Protein AF-A0A2P2Q977-F1 (afdb_monomer_lite)

pLDDT: mean 71.98, std 20.74, range [37.94, 98.62]

Radius of gyration: 42.26 Å; chains: 1; bounding box: 60×45×125 Å

Structure (mmCIF, N/CA/C/O backbone):
data_AF-A0A2P2Q977-F1
#
_entry.id   AF-A0A2P2Q977-F1
#
loop_
_atom_site.group_PDB
_atom_site.id
_atom_site.type_symbol
_atom_site.label_atom_id
_atom_site.label_alt_id
_atom_site.label_comp_id
_atom_site.label_asym_id
_atom_site.label_entity_id
_atom_site.label_seq_id
_atom_site.pdbx_PDB_ins_code
_atom_site.Cartn_x
_atom_site.Cartn_y
_atom_site.Cartn_z
_atom_site.occupancy
_atom_site.B_iso_or_equiv
_atom_site.auth_seq_id
_atom_site.auth_comp_id
_atom_site.auth_asym_id
_atom_site.auth_atom_id
_atom_site.pdbx_PDB_model_num
ATOM 1 N N . MET A 1 1 ? 6.471 -32.730 -102.019 1.00 39.75 1 MET A N 1
ATOM 2 C CA . MET A 1 1 ? 6.966 -31.495 -102.654 1.00 39.75 1 MET A CA 1
ATOM 3 C C . MET A 1 1 ? 7.215 -30.476 -101.560 1.00 39.75 1 MET A C 1
ATOM 5 O O . MET A 1 1 ? 6.355 -30.343 -100.705 1.00 39.75 1 MET A O 1
ATOM 9 N N . GLU A 1 2 ? 8.426 -29.914 -101.576 1.00 37.94 2 GLU A N 1
ATOM 10 C CA . GLU A 1 2 ? 8.873 -28.590 -101.094 1.00 37.94 2 GLU A CA 1
ATOM 11 C C . GLU A 1 2 ? 8.307 -28.033 -99.770 1.00 37.94 2 GLU A C 1
ATOM 13 O O . GLU A 1 2 ? 7.111 -27.870 -99.590 1.00 37.94 2 GLU A O 1
ATOM 18 N N . ALA A 1 3 ? 9.118 -27.839 -98.728 1.00 40.88 3 ALA A N 1
ATOM 19 C CA . ALA A 1 3 ? 10.204 -26.858 -98.565 1.00 40.88 3 ALA A CA 1
ATOM 20 C C . ALA A 1 3 ? 9.722 -25.442 -98.169 1.00 40.88 3 ALA A C 1
ATOM 22 O O . ALA A 1 3 ? 9.185 -24.700 -98.975 1.00 40.88 3 ALA A O 1
ATOM 23 N N . GLN A 1 4 ? 10.085 -25.087 -96.927 1.00 49.72 4 GLN A N 1
ATOM 24 C CA . GLN A 1 4 ? 10.624 -23.794 -96.474 1.00 49.72 4 GLN A CA 1
ATOM 25 C C . GLN A 1 4 ? 9.735 -22.533 -96.469 1.00 49.72 4 GLN A C 1
ATOM 27 O O . GLN A 1 4 ? 9.279 -22.070 -97.505 1.00 49.72 4 GLN A O 1
ATOM 32 N N . ARG A 1 5 ? 9.699 -21.864 -95.300 1.00 39.19 5 ARG A N 1
ATOM 33 C CA . ARG A 1 5 ? 10.197 -20.483 -95.026 1.00 39.19 5 ARG A CA 1
ATOM 34 C C . ARG A 1 5 ? 9.455 -19.905 -93.809 1.00 39.19 5 ARG A C 1
ATOM 36 O O . ARG A 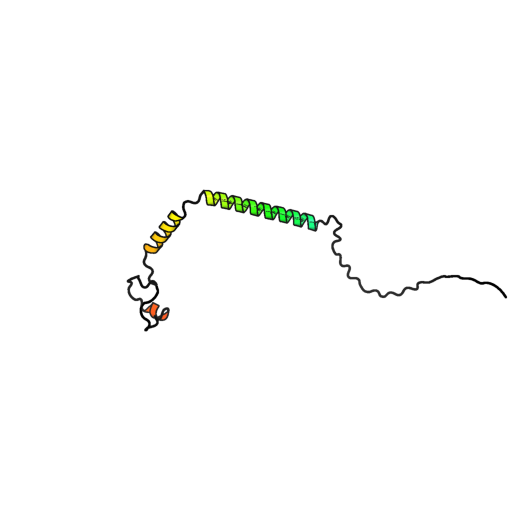1 5 ? 8.244 -19.774 -93.823 1.00 39.19 5 ARG A O 1
ATOM 43 N N . SER A 1 6 ? 10.113 -19.770 -92.657 1.00 40.31 6 SER A N 1
ATOM 44 C CA . SER A 1 6 ? 10.854 -18.575 -92.196 1.00 40.31 6 SER A CA 1
ATOM 45 C C . SER A 1 6 ? 10.044 -17.766 -91.166 1.00 40.31 6 SER A C 1
ATOM 47 O O . SER A 1 6 ? 9.015 -17.189 -91.490 1.00 40.31 6 SER A O 1
ATOM 49 N N . LEU A 1 7 ? 10.550 -17.696 -89.927 1.00 56.50 7 LEU A N 1
ATOM 50 C CA . LEU A 1 7 ? 10.245 -16.633 -88.949 1.00 56.50 7 LEU A CA 1
ATOM 51 C C . LEU A 1 7 ? 10.876 -15.308 -89.456 1.00 56.50 7 LEU A C 1
ATOM 53 O O . LEU A 1 7 ? 11.872 -15.390 -90.182 1.00 56.50 7 LEU A O 1
ATOM 57 N N . PRO A 1 8 ? 10.382 -14.100 -89.094 1.00 46.09 8 PRO A N 1
ATOM 58 C CA . PRO A 1 8 ? 10.817 -13.525 -87.818 1.00 46.09 8 PRO A CA 1
ATOM 59 C C . PRO A 1 8 ? 9.816 -12.601 -87.087 1.00 46.09 8 PRO A C 1
ATOM 61 O O . PRO A 1 8 ? 9.054 -11.827 -87.657 1.00 46.09 8 PRO A O 1
ATOM 64 N N . SER A 1 9 ? 9.945 -12.653 -85.762 1.00 49.88 9 SER A N 1
ATOM 65 C CA . SER A 1 9 ? 9.686 -11.585 -84.791 1.00 49.88 9 SER A CA 1
ATOM 66 C C . SER A 1 9 ? 10.151 -10.206 -85.275 1.00 49.88 9 SER A C 1
ATOM 68 O O . SER A 1 9 ? 11.233 -10.121 -85.854 1.00 49.88 9 SER A O 1
ATOM 70 N N . THR A 1 10 ? 9.415 -9.130 -84.945 1.00 42.06 10 THR A N 1
ATOM 71 C CA . THR A 1 10 ? 9.983 -7.911 -84.318 1.00 42.06 10 THR A CA 1
ATOM 72 C C . THR A 1 10 ? 8.958 -6.778 -84.153 1.00 42.06 10 THR A C 1
ATOM 74 O O . THR A 1 10 ? 8.387 -6.312 -85.132 1.00 42.06 10 THR A O 1
ATOM 77 N N . ARG A 1 11 ? 8.921 -6.231 -82.919 1.00 45.28 11 ARG A N 1
ATOM 78 C CA . ARG A 1 11 ? 8.491 -4.868 -82.509 1.00 45.28 11 ARG A CA 1
ATOM 79 C C . ARG A 1 11 ? 7.002 -4.534 -82.705 1.00 45.28 11 ARG A C 1
ATOM 81 O O . ARG A 1 11 ? 6.419 -4.805 -83.730 1.00 45.28 11 ARG A O 1
ATOM 88 N N . ARG A 1 12 ? 6.340 -3.799 -81.814 1.00 44.66 12 ARG A N 1
ATOM 89 C CA . ARG A 1 12 ? 6.826 -2.730 -80.939 1.00 44.66 12 ARG A CA 1
ATOM 90 C C . ARG A 1 12 ? 5.784 -2.520 -79.841 1.00 44.66 12 ARG A C 1
ATOM 92 O O . ARG A 1 12 ? 4.613 -2.323 -80.140 1.00 44.66 12 ARG A O 1
ATOM 99 N N . ASN A 1 13 ? 6.236 -2.510 -78.594 1.00 43.81 13 ASN A N 1
ATOM 100 C CA . ASN A 1 13 ? 5.490 -1.949 -77.475 1.00 43.81 13 ASN A CA 1
ATOM 101 C C . ASN A 1 13 ? 5.141 -0.486 -77.799 1.00 43.81 13 ASN A C 1
ATOM 103 O O . ASN A 1 13 ? 6.051 0.311 -78.035 1.00 43.81 13 ASN A O 1
ATOM 107 N N . SER A 1 14 ? 3.854 -0.135 -77.799 1.00 38.75 14 SER A N 1
ATOM 108 C CA . SER A 1 14 ? 3.387 1.251 -77.896 1.00 38.75 14 SER A CA 1
ATOM 109 C C . SER A 1 14 ? 2.454 1.570 -76.729 1.00 38.75 14 SER A C 1
ATOM 111 O O . SER A 1 14 ? 1.237 1.593 -76.853 1.00 38.75 14 SER A O 1
ATOM 113 N N . ARG A 1 15 ? 3.099 1.768 -75.576 1.00 53.06 15 ARG A N 1
ATOM 114 C CA . ARG A 1 15 ? 2.814 2.760 -74.528 1.00 53.06 15 ARG A CA 1
ATOM 115 C C . ARG A 1 15 ? 1.576 3.642 -74.761 1.00 53.06 15 ARG A C 1
ATOM 117 O O . ARG A 1 15 ? 1.640 4.484 -75.651 1.00 53.06 15 ARG A O 1
ATOM 124 N N . ARG A 1 16 ? 0.566 3.521 -73.886 1.00 47.38 16 ARG A N 1
ATOM 125 C CA . ARG A 1 16 ? -0.223 4.602 -73.237 1.00 47.38 16 ARG A CA 1
ATOM 126 C C . ARG A 1 16 ? -0.766 4.010 -71.926 1.00 47.38 16 ARG A C 1
ATOM 128 O O . ARG A 1 16 ? -1.512 3.050 -71.969 1.00 47.38 16 ARG A O 1
ATOM 135 N N . GLU A 1 17 ? -0.093 4.227 -70.799 1.00 50.66 17 GLU A N 1
ATOM 136 C CA . GLU A 1 17 ? -0.361 5.334 -69.862 1.00 50.66 17 GLU A CA 1
ATOM 137 C C . GLU A 1 17 ? -1.737 5.251 -69.179 1.00 50.66 17 GLU A C 1
ATOM 139 O O . GLU A 1 17 ? -2.507 6.200 -69.223 1.00 50.66 17 GLU A O 1
ATOM 144 N N . ASP A 1 18 ? -2.000 4.153 -68.463 1.00 42.34 18 ASP A N 1
ATOM 145 C CA . ASP A 1 18 ? -2.902 4.193 -67.306 1.00 42.34 18 ASP A CA 1
ATOM 146 C C . ASP A 1 18 ? -2.085 4.591 -66.075 1.00 42.34 18 ASP A C 1
ATOM 148 O O . ASP A 1 18 ? -1.515 3.781 -65.341 1.00 42.34 18 ASP A O 1
ATOM 152 N N . GLN A 1 19 ? -1.951 5.903 -65.918 1.00 45.91 19 GLN A N 1
ATOM 153 C CA . GLN A 1 19 ? -1.270 6.542 -64.806 1.00 45.91 19 GLN A CA 1
ATOM 154 C C . GLN A 1 19 ? -2.238 6.609 -63.615 1.00 45.91 19 GLN A C 1
ATOM 156 O O . GLN A 1 19 ? -2.891 7.617 -63.368 1.00 45.91 19 GLN A O 1
ATOM 161 N N . VAL A 1 20 ? -2.349 5.507 -62.870 1.00 50.03 20 VAL A N 1
ATOM 162 C CA . VAL A 1 20 ? -2.928 5.527 -61.519 1.00 50.03 20 VAL A CA 1
ATOM 163 C C . VAL A 1 20 ? -1.905 6.217 -60.613 1.00 50.03 20 VAL A C 1
ATOM 165 O O . VAL A 1 20 ? -0.741 5.801 -60.627 1.00 50.03 20 VAL A O 1
ATOM 168 N N . PRO A 1 21 ? -2.259 7.245 -59.818 1.00 43.06 21 PRO A N 1
ATOM 169 C CA . PRO A 1 21 ? -1.313 7.803 -58.875 1.00 43.06 21 PRO A CA 1
ATOM 170 C C . PRO A 1 21 ? -1.117 6.749 -57.791 1.00 43.06 21 PRO A C 1
ATOM 172 O O . PRO A 1 21 ? -1.917 6.616 -56.862 1.00 43.06 21 PRO A O 1
ATOM 175 N N . ALA A 1 22 ? -0.046 5.967 -57.915 1.00 44.50 22 ALA A N 1
ATOM 176 C CA . ALA A 1 22 ? 0.516 5.268 -56.784 1.00 44.50 22 ALA A CA 1
ATOM 177 C C . ALA A 1 22 ? 0.834 6.362 -55.767 1.00 44.50 22 ALA A C 1
ATOM 179 O O . ALA A 1 22 ? 1.828 7.076 -55.907 1.00 44.50 22 ALA A O 1
ATOM 180 N N . ARG A 1 23 ? -0.053 6.538 -54.774 1.00 44.09 23 ARG A N 1
ATOM 181 C CA . ARG A 1 23 ? 0.293 7.208 -53.523 1.00 44.09 23 ARG A CA 1
ATOM 182 C C . ARG A 1 23 ? 1.633 6.605 -53.162 1.00 44.09 23 ARG A C 1
ATOM 184 O O . ARG A 1 23 ? 1.711 5.403 -52.904 1.00 44.09 23 ARG A O 1
ATOM 191 N N . SER A 1 24 ? 2.677 7.419 -53.231 1.00 54.47 24 SER A N 1
ATOM 192 C CA . SER A 1 24 ? 3.972 7.115 -52.664 1.00 54.47 24 SER A CA 1
ATOM 193 C C . SER A 1 24 ? 3.728 6.971 -51.172 1.00 54.47 24 SER A C 1
ATOM 195 O O . SER A 1 24 ? 3.890 7.908 -50.395 1.00 54.47 24 SER A O 1
ATOM 197 N N . ALA A 1 25 ? 3.238 5.802 -50.776 1.00 53.44 25 ALA A N 1
ATOM 198 C CA . ALA A 1 25 ? 3.314 5.349 -49.424 1.00 53.44 25 ALA A CA 1
ATOM 199 C C . ALA A 1 25 ? 4.807 5.145 -49.213 1.00 53.44 25 ALA A C 1
ATOM 201 O O . ALA A 1 25 ? 5.375 4.095 -49.511 1.00 53.44 25 ALA A O 1
ATOM 202 N N . SER A 1 26 ? 5.456 6.214 -48.763 1.00 55.69 26 SER A N 1
ATOM 203 C CA . SER A 1 26 ? 6.708 6.153 -48.040 1.00 55.69 26 SER A CA 1
ATOM 204 C C . SER A 1 26 ? 6.430 5.379 -46.754 1.00 55.69 26 SER A C 1
ATOM 206 O O . SER A 1 26 ? 6.385 5.936 -45.660 1.00 55.69 26 SER A O 1
ATOM 208 N N . PHE A 1 27 ? 6.169 4.080 -46.888 1.00 56.25 27 PHE A N 1
ATOM 209 C CA . PHE A 1 27 ? 6.366 3.157 -45.797 1.00 56.25 27 PHE A CA 1
ATOM 210 C C . PHE A 1 27 ? 7.853 3.260 -45.469 1.00 56.25 27 PHE A C 1
ATOM 212 O O . PHE A 1 27 ? 8.672 3.125 -46.388 1.00 56.25 27 PHE A O 1
ATOM 219 N N . PRO A 1 28 ? 8.236 3.564 -44.217 1.00 55.88 28 PRO A N 1
ATOM 220 C CA . PRO A 1 28 ? 9.637 3.550 -43.854 1.00 55.88 28 PRO A CA 1
ATOM 221 C C . PRO A 1 28 ? 10.151 2.154 -44.180 1.00 55.88 28 PRO A C 1
ATOM 223 O O . PRO A 1 28 ? 9.695 1.153 -43.627 1.00 55.88 28 PRO A O 1
ATOM 226 N N . ARG A 1 29 ? 11.052 2.097 -45.159 1.00 55.12 29 ARG A N 1
ATOM 227 C CA . ARG A 1 29 ? 11.684 0.877 -45.636 1.00 55.12 29 ARG A CA 1
ATOM 228 C C . ARG A 1 29 ? 12.632 0.424 -44.533 1.00 55.12 29 ARG A C 1
ATOM 230 O O . ARG A 1 29 ? 13.821 0.719 -44.562 1.00 55.12 29 ARG A O 1
ATOM 237 N N . THR A 1 30 ? 12.095 -0.230 -43.509 1.00 57.59 30 THR A N 1
ATOM 238 C CA . THR A 1 30 ? 12.906 -0.950 -42.538 1.00 57.59 30 THR A CA 1
ATOM 239 C C . THR A 1 30 ? 13.504 -2.130 -43.280 1.00 57.59 30 THR A C 1
ATOM 241 O O . THR A 1 30 ? 12.812 -3.102 -43.579 1.00 57.59 30 THR A O 1
ATOM 244 N N . GLY A 1 31 ? 14.787 -2.014 -43.625 1.00 56.12 31 GLY A N 1
ATOM 245 C CA . GLY A 1 31 ? 15.599 -3.175 -43.960 1.00 56.12 31 GLY A CA 1
ATOM 246 C C . GLY A 1 31 ? 15.594 -4.193 -42.808 1.00 56.12 31 GLY A C 1
ATOM 247 O O . GLY A 1 31 ? 15.025 -3.921 -41.747 1.00 56.12 31 GLY A O 1
ATOM 248 N N . PRO A 1 32 ? 16.253 -5.347 -42.981 1.00 57.19 32 PRO A N 1
ATOM 249 C CA . PRO A 1 32 ? 16.273 -6.436 -41.996 1.00 57.19 32 PRO A CA 1
ATOM 250 C C . PRO A 1 32 ? 16.832 -6.034 -40.617 1.00 57.19 32 PRO A C 1
ATOM 252 O O . PRO A 1 32 ? 16.730 -6.808 -39.674 1.00 57.19 32 PRO A O 1
ATOM 255 N N . ASP A 1 33 ? 17.352 -4.810 -40.485 1.00 57.56 33 ASP A N 1
ATOM 256 C CA . ASP A 1 33 ? 17.854 -4.210 -39.251 1.00 57.56 33 ASP A CA 1
ATOM 257 C C . ASP A 1 33 ? 17.089 -2.912 -38.896 1.00 57.56 33 ASP A C 1
ATOM 259 O O . ASP A 1 33 ? 17.638 -1.826 -38.691 1.00 57.56 33 ASP A O 1
ATOM 263 N N . GLY A 1 34 ? 15.757 -3.002 -38.927 1.00 58.78 34 GLY A N 1
ATOM 264 C CA . GLY A 1 34 ? 14.847 -1.882 -38.717 1.00 58.78 34 GLY A CA 1
ATOM 265 C C . GLY A 1 34 ? 15.050 -1.203 -37.361 1.00 58.78 34 GLY A C 1
ATOM 266 O O . GLY A 1 34 ? 14.809 -1.796 -36.310 1.00 58.78 34 GLY A O 1
ATOM 267 N N . PHE A 1 35 ? 15.398 0.086 -37.390 1.00 60.69 35 PHE A N 1
ATOM 268 C CA . PHE A 1 35 ? 15.529 0.974 -36.226 1.00 60.69 35 PHE A CA 1
ATOM 269 C C . PHE A 1 35 ? 14.361 0.830 -35.226 1.00 60.69 35 PHE A C 1
ATOM 271 O O . PHE A 1 35 ? 14.580 0.835 -34.017 1.00 60.69 35 PHE A O 1
ATOM 278 N N . LEU A 1 36 ? 13.135 0.612 -35.719 1.00 62.22 36 LEU A N 1
ATOM 279 C CA . LEU A 1 36 ? 11.928 0.412 -34.909 1.00 62.22 36 LEU A CA 1
ATOM 280 C C . LEU A 1 36 ? 11.983 -0.848 -34.023 1.00 62.22 36 LEU A C 1
ATOM 282 O O . LEU A 1 36 ? 11.448 -0.834 -32.920 1.00 62.22 36 LEU A O 1
ATOM 286 N N . GLY A 1 37 ? 12.650 -1.923 -34.454 1.00 76.75 37 GLY A N 1
ATOM 287 C CA . GLY A 1 37 ? 12.821 -3.140 -33.650 1.00 76.75 37 GLY A CA 1
ATOM 288 C C . GLY A 1 37 ? 13.773 -2.928 -32.473 1.00 76.75 37 GLY A C 1
ATOM 289 O O . GLY A 1 37 ? 13.458 -3.307 -31.345 1.00 76.75 37 GLY A O 1
ATOM 290 N N . ARG A 1 38 ? 14.891 -2.230 -32.712 1.00 86.00 38 ARG A N 1
ATOM 291 C CA . ARG A 1 38 ? 15.887 -1.916 -31.672 1.00 86.00 38 ARG A CA 1
ATOM 292 C C . ARG A 1 38 ? 15.330 -0.985 -30.595 1.00 86.00 38 ARG A C 1
ATOM 294 O O . ARG A 1 38 ? 15.525 -1.246 -29.414 1.00 86.00 38 ARG A O 1
ATOM 301 N N . HIS A 1 39 ?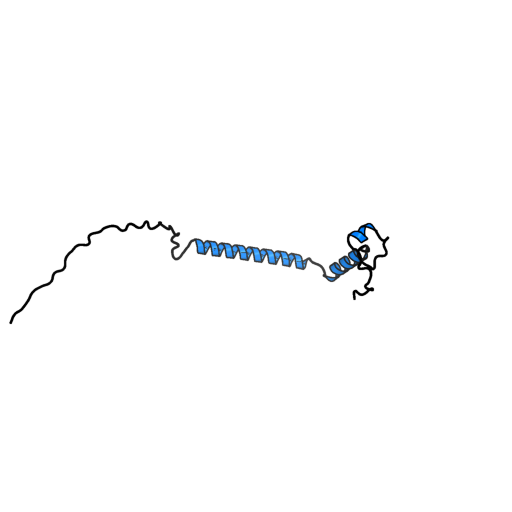 14.569 0.042 -30.981 1.00 88.25 39 HIS A N 1
ATOM 302 C CA . HIS A 1 39 ? 13.924 0.949 -30.021 1.00 88.25 39 HIS A CA 1
ATOM 303 C C . HIS A 1 39 ? 12.857 0.234 -29.188 1.00 88.25 39 HIS A C 1
ATOM 305 O O . HIS A 1 39 ? 12.778 0.446 -27.982 1.00 88.25 39 HIS A O 1
ATOM 311 N N . ARG A 1 40 ? 12.066 -0.655 -29.806 1.00 89.38 40 ARG A N 1
ATOM 312 C CA . ARG A 1 40 ? 11.085 -1.477 -29.081 1.00 89.38 40 ARG A CA 1
ATOM 313 C C . ARG A 1 40 ? 11.757 -2.399 -28.069 1.00 89.38 40 ARG A C 1
ATOM 315 O O . ARG A 1 40 ? 11.266 -2.517 -26.952 1.00 89.38 40 ARG A O 1
ATOM 322 N N . MET A 1 41 ? 12.874 -3.018 -28.444 1.00 92.94 41 MET A N 1
ATOM 323 C CA . MET A 1 41 ? 13.651 -3.863 -27.539 1.00 92.94 41 MET A CA 1
ATOM 324 C C . MET A 1 41 ? 14.249 -3.045 -26.388 1.00 92.94 41 MET A C 1
ATOM 326 O O . MET A 1 41 ? 14.091 -3.431 -25.235 1.00 92.94 41 MET A O 1
ATOM 330 N N . ALA A 1 42 ? 14.842 -1.883 -26.674 1.00 93.50 42 ALA A N 1
ATOM 331 C CA . ALA A 1 42 ? 15.358 -0.977 -25.649 1.00 93.50 42 ALA A CA 1
ATOM 332 C C . ALA A 1 42 ? 14.257 -0.512 -24.679 1.00 93.50 42 ALA A C 1
ATOM 334 O O . ALA A 1 42 ? 14.435 -0.594 -23.469 1.00 93.50 42 ALA A O 1
ATOM 335 N N . ALA A 1 43 ? 13.085 -0.119 -25.187 1.00 95.00 43 ALA A N 1
ATOM 336 C CA . ALA A 1 43 ? 11.948 0.270 -24.354 1.00 95.00 43 ALA A CA 1
ATOM 337 C C . ALA A 1 43 ? 11.433 -0.890 -23.484 1.00 95.00 43 ALA A C 1
ATOM 339 O O . ALA A 1 43 ? 11.074 -0.681 -22.326 1.00 95.00 43 ALA A O 1
ATOM 340 N N . ALA A 1 44 ? 11.416 -2.117 -24.016 1.00 95.69 44 ALA A N 1
ATOM 341 C CA . ALA A 1 44 ? 11.062 -3.303 -23.243 1.00 95.69 44 ALA A CA 1
ATOM 342 C C . ALA A 1 44 ? 12.075 -3.567 -22.118 1.00 95.69 44 ALA A C 1
ATOM 344 O O . ALA A 1 44 ? 11.666 -3.834 -20.991 1.00 95.69 44 ALA A O 1
ATOM 345 N N . ILE A 1 45 ? 13.374 -3.424 -22.399 1.00 96.56 45 ILE A N 1
ATOM 346 C CA . ILE A 1 45 ? 14.440 -3.542 -21.395 1.00 96.56 45 ILE A CA 1
ATOM 347 C C . ILE A 1 45 ? 14.261 -2.485 -20.303 1.00 96.56 45 ILE A C 1
ATOM 349 O O . ILE A 1 45 ? 14.205 -2.841 -19.130 1.00 96.56 45 ILE A O 1
ATOM 353 N N . THR A 1 46 ? 14.095 -1.210 -20.664 1.00 97.75 46 THR A N 1
ATOM 354 C CA . THR A 1 46 ? 13.890 -0.126 -19.689 1.00 97.75 46 THR A CA 1
ATOM 355 C C . THR A 1 46 ? 12.639 -0.351 -18.843 1.00 97.75 46 THR A C 1
ATOM 357 O O . THR A 1 46 ? 12.670 -0.158 -17.629 1.00 97.75 46 THR A O 1
ATOM 360 N N . ARG A 1 47 ? 11.541 -0.816 -19.452 1.00 97.81 47 ARG A N 1
ATOM 361 C CA . ARG A 1 47 ? 10.326 -1.180 -18.715 1.00 97.81 47 ARG A CA 1
ATOM 362 C C . ARG A 1 47 ? 10.604 -2.286 -17.698 1.00 97.81 47 ARG A C 1
ATOM 364 O O . ARG A 1 47 ? 10.177 -2.161 -16.556 1.00 97.81 47 ARG A O 1
ATOM 371 N N . LEU A 1 48 ? 11.285 -3.357 -18.103 1.00 98.50 48 LEU A N 1
ATOM 372 C CA . LEU A 1 48 ? 11.605 -4.470 -17.208 1.00 98.50 48 LEU A CA 1
ATOM 373 C C . LEU A 1 48 ? 12.538 -4.029 -16.078 1.00 98.50 48 LEU A C 1
ATOM 375 O O . LEU A 1 48 ? 12.293 -4.375 -14.930 1.00 98.50 48 LEU A O 1
ATOM 379 N N . GLN A 1 49 ? 13.544 -3.206 -16.372 1.00 98.44 49 GLN A N 1
ATOM 380 C CA . GLN A 1 49 ? 14.420 -2.616 -15.357 1.00 98.44 49 GLN A CA 1
ATOM 381 C C . GLN A 1 49 ? 13.631 -1.774 -14.349 1.00 98.44 49 GLN A C 1
ATOM 383 O O . GLN A 1 49 ? 13.819 -1.923 -13.147 1.00 98.44 49 GLN A O 1
ATOM 388 N N . SER A 1 50 ? 12.689 -0.948 -14.812 1.00 98.44 50 SER A N 1
ATOM 389 C CA . SER A 1 50 ? 11.811 -0.193 -13.914 1.00 98.44 50 SER A CA 1
ATOM 390 C C . SER A 1 50 ? 10.949 -1.109 -13.045 1.00 98.44 50 SER A C 1
ATOM 392 O O . SER A 1 50 ? 10.776 -0.812 -11.870 1.00 98.44 50 SER A O 1
ATOM 394 N N . GLN A 1 51 ? 10.419 -2.206 -13.592 1.00 98.50 51 GLN A N 1
ATOM 395 C CA . GLN A 1 51 ? 9.644 -3.173 -12.809 1.00 98.50 51 GLN A CA 1
ATOM 396 C C . GLN A 1 51 ? 10.506 -3.875 -11.757 1.00 98.50 51 GLN A C 1
ATOM 398 O O . GLN A 1 51 ? 10.057 -4.037 -10.629 1.00 98.50 51 GLN A O 1
ATOM 403 N N . ILE A 1 52 ? 11.745 -4.240 -12.099 1.00 98.62 52 ILE A N 1
ATOM 404 C CA . ILE A 1 52 ? 12.705 -4.816 -11.149 1.00 98.62 52 ILE A CA 1
ATOM 405 C C . ILE A 1 52 ? 12.958 -3.839 -10.000 1.00 98.62 52 ILE A C 1
ATOM 407 O O . ILE A 1 52 ? 12.849 -4.232 -8.844 1.00 98.62 52 ILE A O 1
ATOM 411 N N . ASN A 1 53 ? 13.221 -2.569 -10.310 1.00 98.62 53 ASN A N 1
ATOM 412 C CA . ASN A 1 53 ? 13.482 -1.554 -9.291 1.00 98.62 53 ASN A CA 1
ATOM 413 C C . ASN A 1 53 ? 12.269 -1.330 -8.375 1.00 98.62 53 ASN A C 1
ATOM 415 O O . ASN A 1 53 ? 12.434 -1.202 -7.168 1.00 98.62 53 ASN A O 1
ATOM 419 N N . LEU A 1 54 ? 11.052 -1.305 -8.934 1.00 98.50 54 LEU A N 1
ATOM 420 C CA . LEU A 1 54 ? 9.825 -1.163 -8.143 1.00 98.50 54 LEU A CA 1
ATOM 421 C C . LEU A 1 54 ? 9.626 -2.347 -7.194 1.00 98.50 54 LEU A C 1
ATOM 423 O O . LEU A 1 54 ? 9.352 -2.141 -6.019 1.00 98.50 54 LEU A O 1
ATOM 427 N N . LEU A 1 55 ? 9.813 -3.574 -7.683 1.00 98.44 55 LEU A N 1
ATOM 428 C CA . LEU A 1 55 ? 9.679 -4.771 -6.852 1.00 98.44 55 LEU A CA 1
ATOM 429 C C . LEU A 1 55 ? 10.739 -4.831 -5.745 1.00 98.44 55 LEU A C 1
ATOM 431 O O . LEU A 1 55 ? 10.446 -5.304 -4.652 1.00 98.44 55 LEU A O 1
ATOM 435 N N . GLN A 1 56 ? 11.958 -4.359 -6.015 1.00 98.31 56 GLN A N 1
ATOM 436 C CA . GLN A 1 56 ? 13.010 -4.258 -5.001 1.00 98.31 56 GLN A CA 1
ATOM 437 C C . GLN A 1 56 ? 12.640 -3.250 -3.909 1.00 98.31 56 GLN A C 1
ATOM 439 O O . GLN A 1 56 ? 12.712 -3.586 -2.733 1.00 98.31 56 GLN A O 1
ATOM 444 N N . GLU A 1 57 ? 12.161 -2.063 -4.286 1.00 97.75 57 GLU A N 1
ATOM 445 C CA . GLU A 1 57 ? 11.690 -1.056 -3.327 1.00 97.75 57 GLU A CA 1
ATOM 446 C C . GLU A 1 57 ? 10.511 -1.573 -2.484 1.00 97.75 57 GLU A C 1
ATOM 448 O O . GLU A 1 57 ? 10.497 -1.406 -1.266 1.00 97.75 57 GLU A O 1
ATOM 453 N N . GLU A 1 58 ? 9.532 -2.243 -3.102 1.00 96.94 58 GLU A N 1
ATOM 454 C CA . GLU A 1 58 ? 8.411 -2.856 -2.376 1.00 96.94 58 GLU A CA 1
ATOM 455 C C . GLU A 1 58 ? 8.896 -3.911 -1.373 1.00 96.94 58 GLU A C 1
ATOM 457 O O . GLU A 1 58 ? 8.407 -3.963 -0.243 1.00 96.94 58 GLU A O 1
ATOM 462 N N . LEU A 1 59 ? 9.882 -4.730 -1.749 1.00 97.38 59 LEU A N 1
ATOM 463 C CA . LEU A 1 59 ? 10.452 -5.743 -0.866 1.00 97.38 59 LEU A CA 1
ATOM 464 C C . LEU A 1 59 ? 11.187 -5.110 0.327 1.00 97.38 59 LEU A C 1
ATOM 466 O O . LEU A 1 59 ? 10.961 -5.523 1.466 1.00 97.38 59 LEU A O 1
ATOM 470 N N . ASP A 1 60 ? 11.983 -4.068 0.081 1.00 97.00 60 ASP A N 1
ATOM 471 C CA . ASP A 1 60 ? 12.682 -3.303 1.120 1.00 97.00 60 ASP A CA 1
ATOM 472 C C . ASP A 1 60 ? 11.700 -2.622 2.089 1.00 97.00 60 ASP A C 1
ATOM 474 O O . ASP A 1 60 ? 11.998 -2.426 3.272 1.00 97.00 60 ASP A O 1
ATOM 478 N N . GLN A 1 61 ? 10.519 -2.226 1.608 1.00 96.00 61 GLN A N 1
ATOM 479 C CA . GLN A 1 61 ? 9.443 -1.713 2.455 1.00 96.00 61 GLN A CA 1
ATOM 480 C C . GLN A 1 61 ? 8.799 -2.828 3.278 1.00 96.00 61 GLN A C 1
ATOM 482 O O . GLN A 1 61 ? 8.617 -2.647 4.482 1.00 96.00 61 GLN A O 1
ATOM 487 N N . LEU A 1 62 ? 8.491 -3.978 2.666 1.00 93.94 62 LEU A N 1
ATOM 488 C CA . LEU A 1 62 ? 7.904 -5.134 3.351 1.00 93.94 62 LEU A CA 1
ATOM 489 C C . LEU A 1 62 ? 8.796 -5.651 4.485 1.00 93.94 62 LEU A C 1
ATOM 491 O O . LEU A 1 62 ? 8.270 -6.008 5.536 1.00 93.94 62 LEU A O 1
ATOM 495 N N . GLU A 1 63 ? 10.121 -5.641 4.317 1.00 92.62 63 GLU A N 1
ATOM 496 C CA . GLU A 1 63 ? 11.065 -6.035 5.374 1.00 92.62 63 GLU A CA 1
ATOM 497 C C . GLU A 1 63 ? 10.988 -5.113 6.603 1.00 92.62 63 GLU A C 1
ATOM 499 O O . GLU A 1 63 ? 11.165 -5.551 7.741 1.00 92.62 63 GLU A O 1
ATOM 504 N N . LYS A 1 64 ? 10.660 -3.833 6.395 1.00 92.81 64 LYS A N 1
ATOM 505 C CA . LYS A 1 64 ? 10.480 -2.848 7.472 1.00 92.81 64 LYS A CA 1
ATOM 506 C C . LYS A 1 64 ? 9.099 -2.936 8.127 1.00 92.81 64 LYS A C 1
ATOM 508 O O . LYS A 1 64 ? 8.907 -2.365 9.204 1.00 92.81 64 LYS A O 1
ATOM 513 N N . LEU A 1 65 ? 8.123 -3.596 7.498 1.00 90.12 65 LEU A N 1
ATOM 514 C CA . LEU A 1 65 ? 6.783 -3.725 8.064 1.00 90.12 65 LEU A CA 1
ATOM 515 C C . LEU A 1 65 ? 6.778 -4.714 9.235 1.00 90.12 65 LEU A C 1
ATOM 517 O O . LEU A 1 65 ? 7.342 -5.804 9.190 1.00 90.12 65 LEU A O 1
ATOM 521 N N . GLY A 1 66 ? 6.094 -4.324 10.310 1.00 88.12 66 GLY A N 1
ATOM 522 C CA . GLY A 1 66 ? 5.882 -5.184 11.470 1.00 88.12 66 GLY A CA 1
ATOM 523 C C . GLY A 1 66 ? 4.823 -6.267 11.233 1.00 88.12 66 GLY A C 1
ATOM 524 O O . GLY A 1 66 ? 4.236 -6.403 10.161 1.00 88.12 66 GLY A O 1
ATOM 525 N N . LYS A 1 67 ? 4.522 -7.028 12.290 1.00 93.19 67 LYS A N 1
ATOM 526 C CA . LYS A 1 67 ? 3.487 -8.073 12.257 1.00 93.19 67 LYS A CA 1
ATOM 527 C C . LYS A 1 67 ? 2.117 -7.483 11.914 1.00 93.19 67 LYS A C 1
ATOM 529 O O . LYS A 1 67 ? 1.677 -6.519 12.543 1.00 93.19 67 LYS A O 1
ATOM 534 N N . SER A 1 68 ? 1.391 -8.146 11.015 1.00 93.75 68 SER A N 1
ATOM 535 C CA . SER A 1 68 ? 0.011 -7.783 10.665 1.00 93.75 68 SER A CA 1
ATOM 536 C C . SER A 1 68 ? -0.935 -7.807 11.870 1.00 93.75 68 SER A C 1
ATOM 538 O O . SER A 1 68 ? -1.865 -7.004 11.926 1.00 93.75 68 SER A O 1
ATOM 540 N N . SER A 1 69 ? -0.665 -8.657 12.869 1.00 94.88 69 SER A N 1
ATOM 541 C CA . SER A 1 69 ? -1.438 -8.731 14.115 1.00 94.88 69 SER A CA 1
ATOM 542 C C . SER A 1 69 ? -1.497 -7.389 14.849 1.00 94.88 69 SER A C 1
ATOM 544 O O . SER A 1 69 ? -2.557 -7.018 15.336 1.00 94.88 69 SER A O 1
ATOM 546 N N . ILE A 1 70 ? -0.393 -6.631 14.862 1.00 93.81 70 ILE A N 1
ATOM 547 C CA . ILE A 1 70 ? -0.314 -5.320 15.525 1.00 93.81 70 ILE A CA 1
ATOM 548 C C . ILE A 1 70 ? -1.170 -4.299 14.772 1.00 93.81 70 ILE A C 1
ATOM 550 O O . ILE A 1 70 ? -1.898 -3.521 15.383 1.00 93.81 70 ILE A O 1
ATOM 554 N N . ALA A 1 71 ? -1.108 -4.300 13.437 1.00 92.81 71 ALA A N 1
ATOM 555 C CA . ALA A 1 71 ? -1.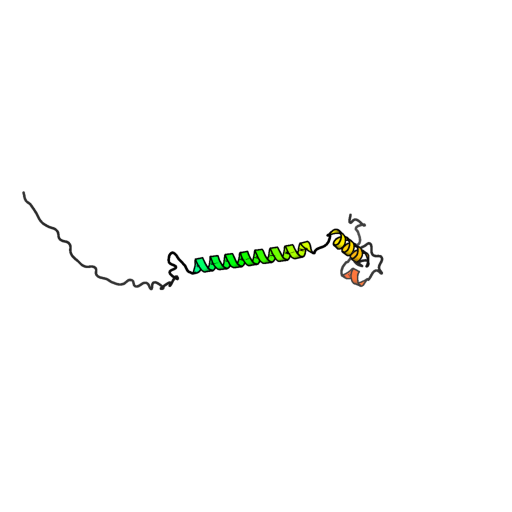946 -3.423 12.625 1.00 92.81 71 ALA A CA 1
ATOM 556 C C . ALA A 1 71 ? -3.439 -3.732 12.833 1.00 92.81 71 ALA A C 1
ATOM 558 O O . ALA A 1 71 ? -4.233 -2.813 13.016 1.00 92.81 71 ALA A O 1
ATOM 559 N N . CYS A 1 72 ? -3.806 -5.016 12.879 1.00 95.81 72 CYS A N 1
ATOM 560 C CA . CYS A 1 72 ? -5.185 -5.446 13.110 1.00 95.81 72 CYS A CA 1
ATOM 561 C C . CYS A 1 72 ? -5.679 -5.069 14.511 1.00 95.81 72 CYS A C 1
ATOM 563 O O . CYS A 1 72 ? -6.767 -4.520 14.635 1.00 95.81 72 CYS A O 1
ATOM 565 N N . GLU A 1 73 ? -4.880 -5.298 15.555 1.00 95.75 73 GLU A N 1
ATOM 566 C CA . GLU A 1 73 ? -5.232 -4.929 16.932 1.00 95.75 73 GLU A CA 1
ATOM 567 C C . GLU A 1 73 ? -5.463 -3.420 17.068 1.00 95.75 73 GLU A C 1
ATOM 569 O O . GLU A 1 73 ? -6.455 -2.990 17.659 1.00 95.75 73 GLU A O 1
ATOM 574 N N . ARG A 1 74 ? -4.597 -2.602 16.455 1.00 94.75 74 ARG A N 1
ATOM 575 C CA . ARG A 1 74 ? -4.759 -1.141 16.425 1.00 94.75 74 ARG A CA 1
ATOM 576 C C . ARG A 1 74 ? -6.032 -0.714 15.702 1.00 94.75 74 ARG A C 1
ATOM 578 O O . ARG A 1 74 ? -6.705 0.200 16.170 1.00 94.75 74 ARG A O 1
ATOM 585 N N . LEU A 1 75 ? -6.359 -1.357 14.582 1.00 95.38 75 LEU A N 1
ATOM 586 C CA . LEU A 1 75 ? -7.594 -1.085 13.845 1.00 95.38 75 LEU A CA 1
ATOM 587 C C . LEU A 1 75 ? -8.829 -1.440 14.676 1.00 95.38 75 LEU A C 1
ATOM 589 O O . LEU A 1 75 ? -9.715 -0.602 14.802 1.00 95.38 75 LEU A O 1
ATOM 593 N N . VAL A 1 76 ? -8.863 -2.627 15.287 1.00 94.88 76 VAL A N 1
ATOM 594 C CA . VAL A 1 76 ? -9.968 -3.053 16.162 1.00 94.88 76 VAL A CA 1
ATOM 595 C C . VAL A 1 76 ? -10.124 -2.083 17.330 1.00 94.88 76 VAL A C 1
ATOM 597 O O . VAL A 1 76 ? -11.199 -1.523 17.513 1.00 94.88 76 VAL A O 1
ATOM 600 N N . SER A 1 77 ? -9.029 -1.774 18.028 1.00 95.31 77 SER A N 1
ATOM 601 C CA . SER A 1 77 ? -9.026 -0.825 19.150 1.00 95.31 77 SER A CA 1
ATOM 602 C C . SER A 1 77 ? -9.536 0.559 18.736 1.00 95.31 77 SER A C 1
ATOM 604 O O . SER A 1 77 ? -10.265 1.212 19.478 1.00 95.31 77 SER A O 1
ATOM 606 N N . SER A 1 78 ? -9.171 1.018 17.534 1.00 93.88 78 SER A N 1
ATOM 607 C CA . SER A 1 78 ? -9.641 2.292 16.991 1.00 93.88 78 SER A CA 1
ATOM 608 C C . SER A 1 78 ? -11.137 2.266 16.684 1.00 93.88 78 SER A C 1
ATOM 610 O O . SER A 1 78 ? -11.828 3.229 17.007 1.00 93.88 78 SER A O 1
ATOM 612 N N . VAL A 1 79 ? -11.639 1.199 16.061 1.00 92.00 79 VAL A N 1
ATOM 613 C CA . VAL A 1 79 ? -13.059 1.062 15.698 1.00 92.00 79 VAL A CA 1
ATOM 614 C C . VAL A 1 79 ? -13.934 0.917 16.943 1.00 92.00 79 VAL A C 1
ATOM 616 O O . VAL A 1 79 ? -15.015 1.490 17.000 1.00 92.00 79 VAL A O 1
ATOM 619 N N . GLU A 1 80 ? -13.459 0.212 17.966 1.00 90.12 80 GLU A N 1
ATOM 620 C CA . GLU A 1 80 ? -14.192 0.020 19.221 1.00 90.12 80 G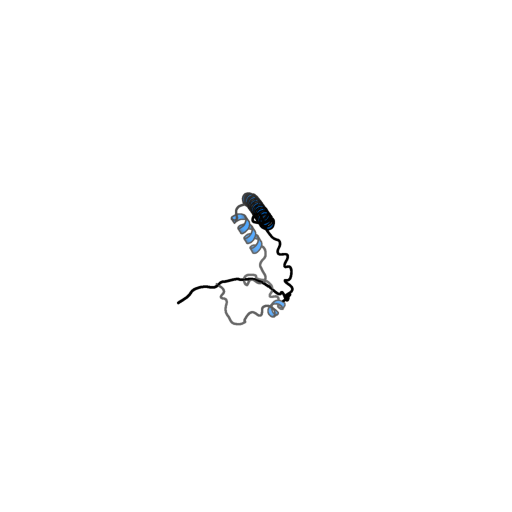LU A CA 1
ATOM 621 C C . GLU A 1 80 ? -14.189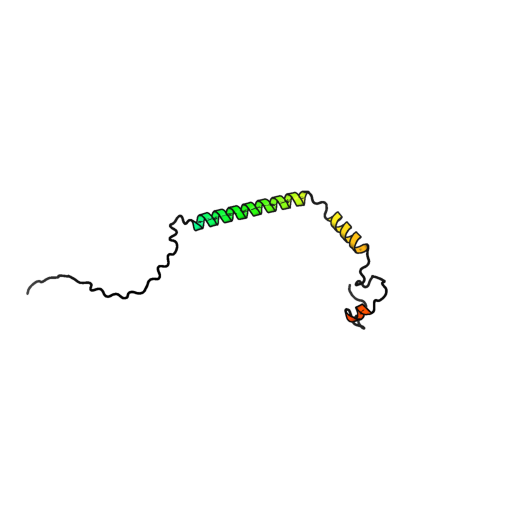 1.266 20.122 1.00 90.12 80 GLU A C 1
ATOM 623 O O . GLU A 1 80 ? -15.033 1.387 21.009 1.00 90.12 80 GLU A O 1
ATOM 628 N N . SER A 1 81 ? -13.268 2.212 19.900 1.00 90.50 81 SER A N 1
ATOM 629 C CA . SER A 1 81 ? -13.122 3.399 20.754 1.00 90.50 81 SER A CA 1
ATOM 630 C C . SER A 1 81 ? -14.295 4.383 20.673 1.00 90.50 81 SER A C 1
ATOM 632 O O . SER A 1 81 ? -14.605 5.045 21.666 1.00 90.50 81 SER A O 1
ATOM 634 N N . VAL A 1 82 ? -14.955 4.487 19.514 1.00 85.56 82 VAL A N 1
ATOM 635 C CA . VAL A 1 82 ? -16.091 5.391 19.292 1.00 85.56 82 VAL A CA 1
ATOM 636 C C . VAL A 1 82 ? -17.246 4.594 18.697 1.00 85.56 82 VAL A C 1
ATOM 638 O O . VAL A 1 82 ? -17.099 4.034 17.611 1.00 85.56 82 VAL A O 1
ATOM 641 N N . PRO A 1 83 ? -18.410 4.549 19.364 1.00 83.31 83 PRO A N 1
ATOM 642 C CA . PRO A 1 83 ? -19.532 3.776 18.865 1.00 83.31 83 PRO A CA 1
ATOM 643 C C . PRO A 1 83 ? -20.152 4.466 17.641 1.00 83.31 83 PRO A C 1
ATOM 645 O O . PRO A 1 83 ? -20.481 5.653 17.675 1.00 83.31 83 PRO A O 1
ATOM 648 N N . ASP A 1 84 ? -20.319 3.715 16.554 1.00 82.38 84 ASP A N 1
ATOM 649 C CA . ASP A 1 84 ? -20.880 4.222 15.299 1.00 82.38 84 ASP A CA 1
ATOM 650 C C . ASP A 1 84 ? -22.402 4.438 15.429 1.00 82.38 84 ASP A C 1
ATOM 652 O O . ASP A 1 84 ? -23.124 3.471 15.694 1.00 82.38 84 ASP A O 1
ATOM 656 N N . PRO A 1 85 ? -22.932 5.660 15.226 1.00 80.00 85 PRO A N 1
ATOM 657 C CA . PRO A 1 85 ? -24.361 5.955 15.359 1.00 80.00 85 PRO A CA 1
ATOM 658 C C . PRO A 1 85 ? -25.263 5.186 14.381 1.00 80.00 85 PRO A C 1
ATOM 660 O O . PRO A 1 85 ? -26.473 5.141 14.594 1.00 80.00 85 PRO A O 1
ATOM 663 N N . LEU A 1 86 ? -24.705 4.594 13.322 1.00 78.56 86 LEU A N 1
ATOM 664 C CA . LEU A 1 86 ? -25.444 3.784 12.353 1.00 78.56 86 LEU A CA 1
ATOM 665 C C . LEU A 1 86 ? -25.578 2.318 12.760 1.00 78.56 86 LEU A C 1
ATOM 667 O O . LEU A 1 86 ? -26.368 1.582 12.164 1.00 78.56 86 LEU A O 1
ATOM 671 N N . LEU A 1 87 ? -24.830 1.873 13.770 1.00 77.94 87 LEU A N 1
ATOM 672 C CA . LEU A 1 87 ? -24.893 0.494 14.223 1.00 77.94 87 LEU A CA 1
ATOM 673 C C . LEU A 1 87 ? -26.012 0.312 15.261 1.00 77.94 87 LEU A C 1
ATOM 675 O O . LEU A 1 87 ? -26.088 1.077 16.223 1.00 77.94 87 LEU A O 1
ATOM 679 N N . PRO A 1 88 ? -26.837 -0.753 15.155 1.00 71.31 88 PRO A N 1
ATOM 680 C CA . PRO A 1 88 ? -27.924 -1.027 16.105 1.00 71.31 88 PRO A CA 1
ATOM 681 C C . PRO A 1 88 ? -27.477 -1.181 17.566 1.00 71.31 88 PRO A C 1
ATOM 683 O O . PRO A 1 88 ? -28.298 -1.108 18.480 1.00 71.31 88 PRO A O 1
ATOM 686 N N . LEU A 1 89 ? -26.188 -1.456 17.783 1.00 71.00 89 LEU A N 1
ATOM 687 C CA . LEU A 1 89 ? -25.587 -1.633 19.102 1.00 71.00 89 LEU A CA 1
ATOM 688 C C . LEU A 1 89 ? -25.347 -0.294 19.820 1.00 71.00 89 LEU A C 1
ATOM 690 O O . LEU A 1 89 ? -25.290 -0.253 21.051 1.00 71.00 89 LEU A O 1
ATOM 694 N N . THR A 1 90 ? -25.247 0.802 19.069 1.00 70.81 90 THR A N 1
ATOM 695 C CA . THR A 1 90 ? -24.930 2.124 19.599 1.00 70.81 90 THR A CA 1
ATOM 696 C C . THR A 1 90 ? -26.168 2.747 20.225 1.00 70.81 90 THR A C 1
ATOM 698 O O . THR A 1 90 ? -27.100 3.176 19.547 1.00 70.81 90 THR A O 1
ATOM 701 N N . LYS A 1 91 ? -26.191 2.812 21.560 1.00 62.44 91 LYS A N 1
ATOM 702 C CA . LYS A 1 91 ? -27.233 3.525 22.308 1.00 62.44 91 LYS A CA 1
ATOM 703 C C . LYS A 1 91 ? -26.976 5.032 22.229 1.00 62.44 91 LYS A C 1
ATOM 705 O O . LYS A 1 91 ? -26.353 5.602 23.117 1.00 62.44 91 LYS A O 1
ATOM 710 N N . GLY A 1 92 ? -27.434 5.658 21.150 1.00 64.94 92 GLY A N 1
ATOM 711 C CA . GLY A 1 92 ? -27.440 7.111 20.971 1.00 64.94 92 GLY A CA 1
ATOM 712 C C . GLY A 1 92 ? -28.855 7.696 21.051 1.00 64.94 92 GLY A C 1
ATOM 713 O O . GLY A 1 92 ? -29.831 6.958 20.887 1.00 64.94 92 GLY A O 1
ATOM 714 N N . PRO A 1 93 ? -29.007 9.012 21.288 1.00 62.94 93 PRO A N 1
ATOM 715 C CA . PRO A 1 93 ? -30.284 9.688 21.098 1.00 62.94 93 PRO A CA 1
ATOM 716 C C . PRO A 1 93 ? -30.770 9.441 19.668 1.00 62.94 93 PRO A C 1
ATOM 718 O O . PRO A 1 93 ? -30.025 9.684 18.718 1.00 62.94 93 PRO A O 1
ATOM 721 N N . ALA A 1 94 ? -32.003 8.956 19.509 1.00 67.06 94 ALA A N 1
ATOM 722 C CA . ALA A 1 94 ? -32.605 8.793 18.193 1.00 67.06 94 ALA A CA 1
ATOM 723 C C . ALA A 1 94 ? -32.672 10.170 17.519 1.00 67.06 94 ALA A C 1
ATOM 725 O O . ALA A 1 94 ? -33.418 11.051 17.948 1.00 67.06 94 ALA A O 1
ATOM 726 N N . ASN A 1 95 ? -31.839 10.389 16.504 1.00 65.31 95 ASN A N 1
ATOM 727 C CA . ASN A 1 95 ? -31.855 11.634 15.759 1.00 65.31 95 ASN A CA 1
ATOM 728 C C . ASN A 1 95 ? -32.925 11.514 14.668 1.00 65.31 95 ASN A C 1
ATOM 730 O O . ASN A 1 95 ? -32.729 10.840 13.660 1.00 65.31 95 ASN A O 1
ATOM 734 N N . SER A 1 96 ? -34.053 12.191 14.881 1.00 68.19 96 SER A N 1
ATOM 735 C CA . SER A 1 96 ? -35.238 12.151 14.013 1.00 68.19 96 SER A CA 1
ATOM 736 C C . SER A 1 96 ? -34.980 12.597 12.568 1.00 68.19 9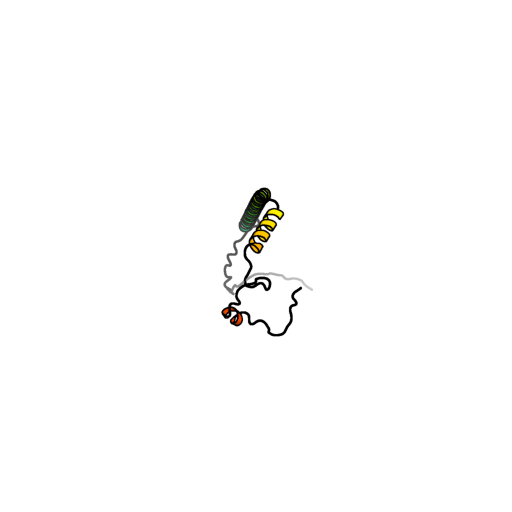6 SER A C 1
ATOM 738 O O . SER A 1 96 ? -35.754 12.280 11.669 1.00 68.19 96 SER A O 1
ATOM 740 N N . VAL A 1 97 ? -33.878 13.309 12.300 1.00 72.06 97 VAL A N 1
ATOM 741 C CA . VAL A 1 97 ? -33.469 13.675 10.933 1.00 72.06 97 VAL A CA 1
ATOM 742 C C . VAL A 1 97 ? -33.002 12.449 10.136 1.00 72.06 97 VAL A C 1
ATOM 744 O O . VAL A 1 97 ? -33.112 12.446 8.907 1.00 72.06 97 VAL A O 1
ATOM 747 N N . TRP A 1 98 ? -32.514 11.399 10.806 1.00 71.69 98 TRP A N 1
ATOM 748 C CA . TRP A 1 98 ? -32.055 10.166 10.159 1.00 71.69 98 TRP A CA 1
ATOM 749 C C . TRP A 1 98 ? -33.212 9.292 9.692 1.00 71.69 98 TRP A C 1
ATOM 751 O O . TRP A 1 98 ? -33.054 8.627 8.675 1.00 71.69 98 TRP A O 1
ATOM 761 N N . ASP A 1 99 ? -34.387 9.373 10.323 1.00 71.19 99 ASP A N 1
ATOM 762 C CA . ASP A 1 99 ? -35.586 8.630 9.903 1.00 71.19 99 ASP A CA 1
ATOM 763 C C . ASP A 1 99 ? -36.007 8.965 8.459 1.00 71.19 99 ASP A C 1
ATOM 765 O O . ASP A 1 99 ? -36.612 8.143 7.773 1.00 71.19 99 ASP A O 1
ATOM 769 N N . ARG A 1 100 ? -35.644 10.157 7.957 1.00 77.44 100 ARG A N 1
ATOM 770 C CA . ARG A 1 100 ? -35.844 10.552 6.552 1.00 77.44 100 ARG A CA 1
ATOM 771 C C . ARG A 1 100 ? -34.903 9.829 5.582 1.00 77.44 100 ARG A C 1
ATOM 773 O O . ARG A 1 100 ? -35.296 9.577 4.448 1.00 77.44 100 ARG A O 1
ATOM 780 N N . TRP A 1 101 ? -33.666 9.556 5.992 1.00 72.12 101 TRP A N 1
ATOM 781 C CA . TRP A 1 101 ? -32.623 8.960 5.142 1.00 72.12 101 TRP A CA 1
ATOM 782 C C . TRP A 1 101 ? -32.544 7.439 5.283 1.00 72.12 101 TRP A C 1
ATOM 784 O O . TRP A 1 101 ? -32.217 6.744 4.326 1.00 72.12 101 TRP A O 1
ATOM 794 N N . PHE A 1 102 ? -32.895 6.934 6.462 1.00 69.62 102 PHE A N 1
ATOM 795 C CA . PHE A 1 102 ? -32.953 5.522 6.805 1.00 69.62 102 PHE A CA 1
ATOM 796 C C . PHE A 1 102 ? -34.309 5.221 7.448 1.00 69.62 102 PHE A C 1
ATOM 798 O O . PHE A 1 102 ? -34.358 4.899 8.636 1.00 69.62 102 PHE A O 1
ATOM 805 N N . PRO A 1 103 ? -35.425 5.339 6.703 1.00 64.19 103 PRO A N 1
ATOM 806 C CA . PRO A 1 103 ? -36.711 4.878 7.192 1.00 64.19 103 PRO A CA 1
ATOM 807 C C . PRO A 1 103 ? -36.582 3.378 7.447 1.00 64.19 103 PRO A C 1
ATOM 809 O O . PRO A 1 103 ? -36.590 2.566 6.521 1.00 64.19 103 PRO A O 1
ATOM 812 N N . GLY A 1 104 ? -36.385 3.009 8.714 1.00 60.94 104 GLY A N 1
ATOM 813 C CA . GLY A 1 104 ? -36.373 1.617 9.118 1.00 60.94 104 GLY A CA 1
ATOM 814 C C . GLY A 1 104 ? -37.669 0.998 8.621 1.00 60.94 104 GLY A C 1
ATOM 815 O O . GLY A 1 104 ? -38.742 1.570 8.820 1.00 60.94 104 GLY A O 1
ATOM 816 N N . THR A 1 105 ? -37.586 -0.144 7.942 1.00 55.00 105 THR A N 1
ATOM 817 C CA . THR A 1 105 ? -38.772 -0.923 7.597 1.00 55.00 105 THR A CA 1
ATOM 818 C C . THR A 1 105 ? -39.461 -1.295 8.907 1.00 55.00 105 THR A C 1
ATOM 820 O O . THR A 1 105 ? -39.078 -2.260 9.576 1.00 55.00 105 THR A O 1
ATOM 823 N N . GLN A 1 106 ? -40.434 -0.485 9.329 1.00 54.97 106 GLN A N 1
ATOM 824 C CA . GLN A 1 106 ? -41.315 -0.826 10.428 1.00 54.97 106 GLN A CA 1
ATOM 825 C C . GLN A 1 106 ? -41.998 -2.122 9.997 1.00 54.97 106 GLN A C 1
ATOM 827 O O . GLN A 1 106 ? -42.723 -2.129 9.008 1.00 54.97 106 GLN A O 1
ATOM 832 N N . ASN A 1 107 ? -41.701 -3.214 10.704 1.00 48.31 107 ASN A N 1
ATOM 833 C CA . ASN A 1 107 ? -42.151 -4.591 10.454 1.00 48.31 107 ASN A CA 1
ATOM 834 C C . ASN A 1 107 ? -41.178 -5.495 9.678 1.00 48.31 107 ASN A C 1
ATOM 836 O O . ASN A 1 107 ? -41.559 -6.161 8.724 1.00 48.31 107 ASN A O 1
ATOM 840 N N . SER A 1 108 ? -39.960 -5.682 10.183 1.00 50.53 108 SER A N 1
ATOM 841 C CA . SER A 1 108 ? -39.476 -7.057 10.347 1.00 50.53 108 SER A CA 1
ATOM 842 C C . SER A 1 108 ? -38.460 -7.122 11.473 1.00 50.53 108 SER A C 1
ATOM 844 O O . SER A 1 108 ? -37.525 -6.335 11.572 1.00 50.53 108 SER A O 1
ATOM 846 N N . ARG A 1 109 ? -38.715 -8.042 12.391 1.00 51.09 109 ARG A N 1
ATOM 847 C CA . ARG A 1 109 ? -37.957 -8.265 13.613 1.00 51.09 109 ARG A CA 1
ATOM 848 C C . ARG A 1 109 ? -36.480 -8.475 13.290 1.00 51.09 109 ARG A C 1
ATOM 850 O O . ARG A 1 109 ? -36.157 -9.355 12.502 1.00 51.09 109 ARG A O 1
ATOM 857 N N . ARG A 1 110 ? -35.623 -7.740 14.005 1.00 55.78 110 ARG A N 1
ATOM 858 C CA . ARG A 1 110 ? -34.368 -8.221 14.615 1.00 55.78 110 ARG A CA 1
ATOM 859 C C . ARG A 1 110 ? -33.862 -9.559 14.053 1.00 55.78 110 ARG A C 1
ATOM 861 O O . ARG A 1 110 ? -34.000 -10.591 14.709 1.00 55.78 110 ARG A O 1
ATOM 868 N N . ARG A 1 111 ? -33.276 -9.553 12.860 1.00 53.50 111 ARG A N 1
ATOM 869 C CA . ARG A 1 111 ? -32.414 -10.646 12.413 1.00 53.50 111 ARG A CA 1
ATOM 870 C C . ARG A 1 111 ? -31.462 -10.138 11.345 1.00 53.50 111 ARG A C 1
ATOM 872 O O . ARG A 1 111 ? -31.778 -10.165 10.165 1.00 53.50 111 ARG A O 1
ATOM 879 N N . TRP A 1 112 ? -30.290 -9.729 11.794 1.00 44.16 112 TRP A N 1
ATOM 880 C CA . TRP A 1 112 ? -29.075 -9.903 11.018 1.00 44.16 112 TRP A CA 1
ATOM 881 C C . TRP A 1 112 ? -28.181 -10.754 11.917 1.00 44.16 112 TRP A C 1
ATOM 883 O O . TRP A 1 112 ? -27.922 -10.373 13.060 1.00 44.16 112 TRP A O 1
ATOM 893 N N . ILE A 1 113 ? -27.950 -11.985 11.455 1.00 47.41 113 ILE A N 1
ATOM 894 C CA . ILE A 1 113 ? -26.977 -12.941 11.999 1.00 47.41 113 ILE A CA 1
ATOM 895 C C . ILE A 1 113 ? -25.608 -12.493 11.506 1.00 47.41 113 ILE A C 1
ATOM 897 O O . ILE A 1 113 ? -25.557 -12.074 10.326 1.00 47.41 113 ILE A O 1
#

Foldseek 3Di:
DDDDDDDDDDDDDDDDDPDDPPPPPPPPPQDVPRPVVVVVVVVVVVVVVVVVVVVVVVVVVVVVDDDVVVVVVVVVCVCVVDDDPPDPVDPDDPDPVCCVVCVDPPDDDDDDD

InterPro domains:
  IPR015898 G-protein, gamma subunit-like domain [PF00631] (47-104)
  IPR015898 G-protein, gamma subunit-like domain [SM01224] (41-113)
  IPR045878 Guanine nucleotide-binding protein subunit gamma 1/2 [PTHR35129] (12-112)

Organism: Rhizophora mucronata (NCBI:txid61149)

Secondary structure (DSSP, 8-state):
-------------------------------TT-HHHHHHHHHHHHHHHHHHHHHHHHHHHHHH---HHHHHHHHHHHHHHS--TTSTT------TTGGGTS---SS--S---

Sequence (113 aa):
MEAQRSLPSTRRNSRREDQVPARSASFPRTGPDGFLGRHRMAAAITRLQSQINLLQEELDQLEKLGKSSIACERLVSSVESVPDPLLPLTKGPANSVWDRWFPGTQNSRRRWI